Protein AF-A0A533X0U4-F1 (afdb_monomer)

Sequence (112 aa):
MDIEGFELEVIKNSFRTIGQADVISIELHGTKDKVDRMLRPRFVFRHTASRRAWEKCISSLLAHPRAVLEVLLFTDSLYPKILHMRINQTREKNCLITGICVKPEGRTVTIQ

pLDDT: mean 75.62, std 13.56, range [36.78, 92.0]

Solvent-accessible surface area (backbone atoms only — not comparable to full-atom values): 6747 Å² total; per-residue (Å²): 86,81,49,84,96,46,56,68,59,54,52,64,76,37,42,70,66,56,65,72,48,61,65,44,56,39,42,31,74,72,44,54,76,60,51,51,59,68,41,44,90,60,34,47,80,39,66,62,53,61,64,60,56,48,51,50,49,52,51,52,49,69,73,37,55,65,62,52,50,51,52,49,54,52,41,47,75,77,42,51,67,62,82,69,50,73,84,75,73,81,70,66,86,70,55,67,43,61,27,34,33,36,44,62,87,92,65,85,75,79,83,126

Structure (mmCIF, N/CA/C/O backbone):
data_AF-A0A533X0U4-F1
#
_entry.id   AF-A0A533X0U4-F1
#
loop_
_atom_site.group_PDB
_atom_site.id
_atom_site.type_symbol
_atom_site.label_atom_id
_atom_site.label_alt_id
_atom_site.label_comp_id
_atom_site.label_asym_id
_atom_site.label_entity_id
_atom_site.label_seq_id
_atom_site.pdbx_PDB_ins_code
_atom_site.Cartn_x
_atom_site.Cartn_y
_atom_site.Cartn_z
_atom_site.occupancy
_atom_site.B_iso_or_equiv
_atom_site.auth_seq_id
_atom_site.auth_comp_id
_atom_site.auth_asym_id
_atom_site.auth_atom_id
_atom_site.pdbx_PDB_model_num
ATOM 1 N N . MET A 1 1 ? -6.158 5.981 1.290 1.00 76.38 1 MET A N 1
ATOM 2 C CA . MET A 1 1 ? -6.137 7.315 1.904 1.00 76.38 1 MET A CA 1
ATOM 3 C C . MET A 1 1 ? -4.689 7.703 1.996 1.00 76.38 1 MET A C 1
ATOM 5 O O . MET A 1 1 ? -3.953 7.061 2.732 1.00 76.38 1 MET A O 1
ATOM 9 N N . ASP A 1 2 ? -4.304 8.660 1.174 1.00 77.50 2 ASP A N 1
ATOM 10 C CA . ASP A 1 2 ? -2.992 9.281 1.211 1.00 77.50 2 ASP A CA 1
ATOM 11 C C . ASP A 1 2 ? -3.224 10.729 1.635 1.00 77.50 2 ASP A C 1
ATOM 13 O O . ASP A 1 2 ? -4.002 11.443 0.999 1.00 77.50 2 ASP A O 1
ATOM 17 N N . ILE A 1 3 ? -2.740 11.070 2.824 1.00 71.25 3 ILE A N 1
ATOM 18 C CA . ILE A 1 3 ? -3.014 12.342 3.487 1.00 71.25 3 ILE A CA 1
ATOM 19 C C . ILE A 1 3 ? -1.695 12.796 4.083 1.00 71.25 3 ILE A C 1
ATOM 21 O O . ILE A 1 3 ? -1.177 12.188 5.017 1.00 71.25 3 ILE A O 1
ATOM 25 N N . GLU A 1 4 ? -1.156 13.876 3.547 1.00 73.56 4 GLU A N 1
ATOM 26 C CA . GLU A 1 4 ? 0.084 14.456 4.038 1.00 73.56 4 GLU A CA 1
ATOM 27 C C . GLU A 1 4 ? -0.231 15.470 5.147 1.00 73.56 4 GLU A C 1
ATOM 29 O O . GLU A 1 4 ? -1.011 16.403 4.958 1.00 73.56 4 GLU A O 1
ATOM 34 N N . GLY A 1 5 ? 0.341 15.274 6.339 1.00 72.56 5 GLY A N 1
ATOM 35 C CA . GLY A 1 5 ? 0.350 16.263 7.426 1.00 72.56 5 GLY A CA 1
ATOM 36 C C . GLY A 1 5 ? -0.936 16.417 8.253 1.00 72.56 5 GLY A C 1
ATOM 37 O O . GLY A 1 5 ? -0.892 17.066 9.297 1.00 72.56 5 GLY A O 1
ATOM 38 N N . PHE A 1 6 ? -2.056 15.809 7.845 1.00 81.06 6 PHE A N 1
ATOM 39 C CA . PHE A 1 6 ? -3.366 15.940 8.513 1.00 81.06 6 PHE A CA 1
ATOM 40 C C . PHE A 1 6 ? -4.039 14.597 8.845 1.00 81.06 6 PHE A C 1
ATOM 42 O O . PHE A 1 6 ? -5.253 14.532 9.068 1.00 81.06 6 PHE A O 1
ATOM 49 N N . GLU A 1 7 ? -3.283 13.496 8.905 1.00 82.94 7 GLU A N 1
ATOM 50 C CA . GLU A 1 7 ? -3.846 12.140 9.014 1.00 82.94 7 GLU A CA 1
ATOM 51 C C . GLU A 1 7 ? -4.750 11.970 10.238 1.00 82.94 7 GLU A C 1
ATOM 53 O O . GLU A 1 7 ? -5.812 11.351 10.166 1.00 82.94 7 GLU A O 1
ATOM 58 N N . LEU A 1 8 ? -4.354 12.551 11.372 1.00 84.12 8 LEU A N 1
ATOM 59 C CA . LEU A 1 8 ? -5.092 12.423 12.628 1.00 84.12 8 LEU A CA 1
ATOM 60 C C . LEU A 1 8 ? -6.446 13.128 12.575 1.00 84.12 8 LEU A C 1
ATOM 62 O O . LEU A 1 8 ? -7.441 12.595 13.064 1.00 84.12 8 LEU A O 1
ATOM 66 N N . GLU A 1 9 ? -6.496 14.315 11.981 1.00 86.12 9 GLU A N 1
ATOM 67 C CA . GLU A 1 9 ? -7.710 15.127 11.913 1.00 86.12 9 GLU A CA 1
ATOM 68 C C . GLU A 1 9 ? -8.720 14.512 10.954 1.00 86.12 9 GLU A C 1
ATOM 70 O O . GLU A 1 9 ? -9.896 14.374 11.298 1.00 86.12 9 GLU A O 1
ATOM 75 N N . VAL A 1 10 ? -8.258 14.043 9.793 1.00 86.00 10 VAL A N 1
ATOM 76 C CA . VAL A 1 10 ? -9.133 13.392 8.816 1.00 86.00 10 VAL A CA 1
ATOM 77 C C . VAL A 1 10 ? -9.727 12.106 9.383 1.00 86.00 10 VAL A C 1
ATOM 79 O O . VAL A 1 10 ? -10.933 11.888 9.247 1.00 86.00 10 VAL A O 1
ATOM 82 N N . ILE A 1 11 ? -8.933 11.278 10.073 1.00 85.94 11 ILE A N 1
ATOM 83 C CA . ILE A 1 11 ? -9.443 10.048 10.698 1.00 85.94 11 ILE A CA 1
ATOM 84 C C . ILE A 1 11 ? -10.417 10.372 11.832 1.00 85.94 11 ILE A C 1
ATOM 86 O O . ILE A 1 11 ? -11.450 9.711 11.951 1.00 85.94 11 ILE A O 1
ATOM 90 N N . LYS A 1 12 ? -10.131 11.399 12.644 1.00 87.31 12 LYS A N 1
ATOM 91 C CA . LYS A 1 12 ? -11.018 11.832 13.733 1.00 87.31 12 LYS A CA 1
ATOM 92 C C . LYS A 1 12 ? -12.370 12.301 13.194 1.00 87.31 12 LYS A C 1
ATOM 94 O O . LYS A 1 12 ? -13.407 11.866 13.689 1.00 87.31 12 LYS A O 1
ATOM 99 N N . ASN A 1 13 ? -12.356 13.144 12.166 1.00 88.75 13 ASN A N 1
ATOM 100 C CA . ASN A 1 13 ? -13.5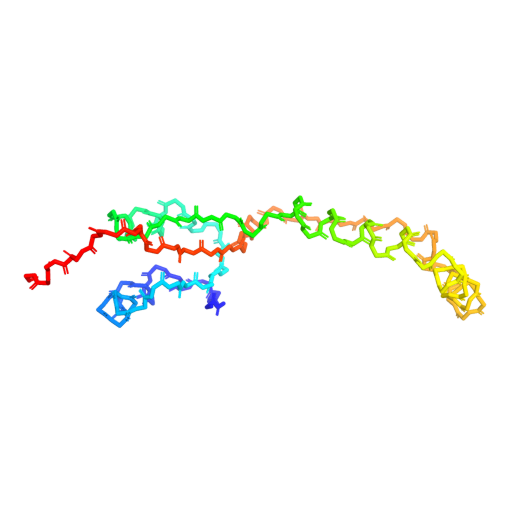63 13.744 11.597 1.00 88.75 13 ASN A CA 1
ATOM 101 C C . ASN A 1 13 ? -14.367 12.745 10.755 1.00 88.75 13 ASN A C 1
ATOM 103 O O . ASN A 1 13 ? -15.592 12.819 10.703 1.00 88.75 13 ASN A O 1
ATOM 107 N N . SER A 1 14 ? -13.694 11.763 10.152 1.00 84.69 14 SER A N 1
ATOM 108 C CA . SER A 1 14 ? -14.320 10.758 9.285 1.00 84.69 14 SER A CA 1
ATOM 109 C C . SER A 1 14 ? -14.614 9.440 10.003 1.00 84.69 14 SER A C 1
ATOM 111 O O . SER A 1 14 ? -14.954 8.457 9.349 1.00 84.69 14 SER A O 1
ATOM 113 N N . PHE A 1 15 ? -14.495 9.381 11.335 1.00 83.62 15 PHE A N 1
ATOM 114 C CA . PHE A 1 15 ? -14.512 8.120 12.086 1.00 83.62 15 PHE A CA 1
ATOM 115 C C . PHE A 1 15 ? -15.787 7.287 11.878 1.00 83.62 15 PHE A C 1
ATOM 117 O O . PHE A 1 15 ? -15.728 6.058 11.817 1.00 83.62 15 PHE A O 1
ATOM 124 N N . ARG A 1 16 ? -16.948 7.944 11.736 1.00 82.81 16 ARG A N 1
ATOM 125 C CA . ARG A 1 16 ? -18.226 7.268 11.443 1.00 82.81 16 ARG A CA 1
ATOM 126 C C . ARG A 1 16 ? -18.227 6.633 10.053 1.00 82.81 16 ARG A C 1
ATOM 128 O O . ARG A 1 16 ? -18.543 5.454 9.944 1.00 82.81 16 ARG A O 1
ATOM 135 N N . THR A 1 17 ? -17.821 7.383 9.032 1.00 84.00 17 THR A N 1
ATOM 136 C CA . THR A 1 17 ? -17.721 6.915 7.640 1.00 84.00 17 THR A CA 1
ATOM 137 C C . THR A 1 17 ? -16.695 5.791 7.506 1.00 84.00 17 THR A C 1
ATOM 139 O O . THR A 1 17 ? -16.983 4.742 6.943 1.00 84.00 17 THR A O 1
ATOM 142 N N . ILE A 1 18 ? -15.522 5.961 8.120 1.00 83.94 18 ILE A N 1
ATOM 143 C CA . ILE A 1 18 ? -14.473 4.938 8.231 1.00 83.94 18 ILE A CA 1
ATOM 144 C C . ILE A 1 18 ? -15.024 3.667 8.890 1.00 83.94 18 ILE A C 1
ATOM 146 O O . ILE A 1 18 ? -14.754 2.568 8.420 1.00 83.94 18 ILE A O 1
ATOM 150 N N . GLY A 1 19 ? -15.836 3.796 9.942 1.00 80.56 19 GLY A N 1
ATOM 151 C CA . GLY A 1 19 ? -16.432 2.658 10.645 1.00 80.56 19 GLY A CA 1
ATOM 152 C C . GLY A 1 19 ? -17.376 1.792 9.799 1.00 80.56 19 GLY A C 1
ATOM 153 O O . GLY A 1 19 ? -17.593 0.629 10.156 1.00 80.56 19 GLY A O 1
ATOM 154 N N . GLN A 1 20 ? -17.921 2.332 8.703 1.00 83.81 20 GLN A N 1
ATOM 155 C CA . GLN A 1 20 ? -18.767 1.598 7.755 1.00 83.81 20 GLN A CA 1
ATOM 156 C C . GLN A 1 20 ? -17.953 0.751 6.772 1.00 83.81 20 GLN A C 1
ATOM 158 O O . GLN A 1 20 ? -18.490 -0.204 6.223 1.00 83.81 20 GLN A O 1
ATOM 163 N N . ALA A 1 21 ? -16.673 1.067 6.569 1.00 82.94 21 ALA A N 1
ATOM 164 C CA . ALA A 1 21 ? -15.792 0.267 5.732 1.00 82.94 21 ALA A CA 1
ATOM 165 C C . ALA A 1 21 ? -15.344 -1.013 6.456 1.00 82.94 21 ALA A C 1
ATOM 167 O O . ALA A 1 21 ? -15.164 -1.035 7.677 1.00 82.94 21 ALA A O 1
ATOM 168 N N . ASP A 1 22 ? -15.097 -2.069 5.685 1.00 81.00 22 ASP A N 1
ATOM 169 C CA . ASP A 1 22 ? -14.461 -3.295 6.185 1.00 81.00 22 ASP A CA 1
ATOM 170 C C . ASP A 1 22 ? -12.933 -3.228 6.082 1.00 81.00 22 ASP A C 1
ATOM 172 O O . ASP A 1 22 ? -12.204 -3.834 6.874 1.00 81.00 22 ASP A O 1
ATOM 176 N N . VAL A 1 23 ? -12.437 -2.456 5.113 1.00 81.38 23 VAL A N 1
ATOM 177 C CA . VAL A 1 23 ? -11.019 -2.346 4.776 1.00 81.38 23 VAL A CA 1
ATOM 178 C C . VAL A 1 23 ? -10.679 -0.905 4.411 1.00 81.38 23 VAL A C 1
ATOM 180 O O . VAL A 1 23 ? -11.402 -0.261 3.654 1.00 81.38 23 VAL A O 1
ATOM 183 N N . ILE A 1 24 ? -9.552 -0.407 4.917 1.00 85.12 24 ILE A N 1
ATOM 184 C CA . ILE A 1 24 ? -9.046 0.937 4.622 1.00 85.12 24 ILE A CA 1
ATOM 185 C C . ILE A 1 24 ? -7.583 0.815 4.223 1.00 85.12 24 ILE A C 1
ATOM 187 O O . ILE A 1 24 ? -6.747 0.433 5.037 1.00 85.12 24 ILE A O 1
ATOM 191 N N . SER A 1 25 ? -7.259 1.160 2.979 1.00 85.19 25 SER A N 1
ATOM 192 C CA . SER A 1 25 ? -5.868 1.368 2.570 1.00 85.19 25 SER A CA 1
ATOM 193 C C . SER A 1 25 ? -5.426 2.748 3.040 1.00 85.19 25 SER A C 1
ATOM 195 O O . SER A 1 25 ? -6.105 3.731 2.729 1.00 85.19 25 SER A O 1
ATOM 197 N N . ILE A 1 26 ? -4.315 2.847 3.764 1.00 83.56 26 ILE A N 1
ATOM 198 C CA . ILE A 1 26 ? -3.819 4.108 4.316 1.00 83.56 26 ILE A CA 1
ATOM 199 C C . ILE A 1 26 ? -2.300 4.230 4.193 1.00 83.56 26 ILE A C 1
ATOM 201 O O . ILE A 1 26 ? -1.567 3.254 4.364 1.00 83.56 26 ILE A O 1
ATOM 205 N N . GLU A 1 27 ? -1.856 5.444 3.905 1.00 84.38 27 GLU A N 1
ATOM 206 C CA . GLU A 1 27 ? -0.468 5.880 3.933 1.00 84.38 27 GLU A CA 1
ATOM 207 C C . GLU A 1 27 ? -0.275 6.862 5.093 1.00 84.38 27 GLU A C 1
ATOM 209 O O . GLU A 1 27 ? -1.115 7.732 5.320 1.00 84.38 27 GLU A O 1
ATOM 214 N N . LEU A 1 28 ? 0.767 6.648 5.897 1.00 82.56 28 LEU A N 1
ATOM 215 C CA . LE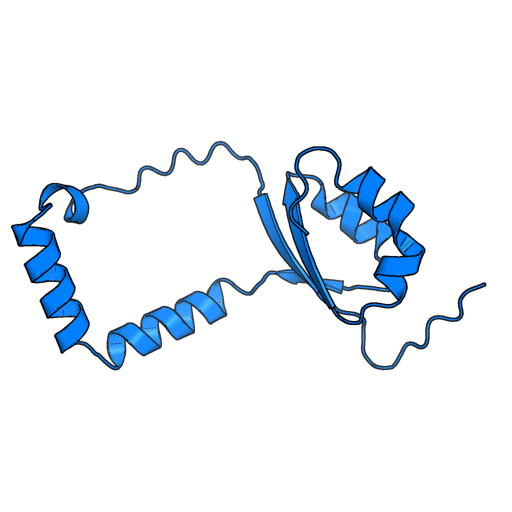U A 1 28 ? 0.976 7.328 7.175 1.00 82.56 28 LEU A CA 1
ATOM 216 C C . LEU A 1 28 ? 2.387 7.904 7.249 1.00 82.56 28 LEU A C 1
ATOM 218 O O . LEU A 1 28 ? 3.364 7.160 7.137 1.00 82.56 28 LEU A O 1
ATOM 222 N N . HIS A 1 29 ? 2.492 9.199 7.538 1.00 83.81 29 HIS A N 1
ATOM 223 C CA . HIS A 1 29 ? 3.748 9.936 7.640 1.00 83.81 29 HIS A CA 1
ATOM 224 C C . HIS A 1 29 ? 4.126 10.134 9.112 1.00 83.81 29 HIS A C 1
ATOM 226 O O . HIS A 1 29 ? 3.829 11.149 9.736 1.00 83.81 29 HIS A O 1
ATOM 232 N N . GLY A 1 30 ? 4.751 9.127 9.734 1.00 77.31 30 GLY A N 1
ATOM 233 C CA . GLY A 1 30 ? 5.170 9.218 11.145 1.00 77.31 30 GLY A CA 1
ATOM 234 C C . GLY A 1 30 ? 4.022 9.272 12.172 1.00 77.31 30 GLY A C 1
ATOM 235 O O . GLY A 1 30 ? 4.264 9.415 13.370 1.00 77.31 30 GLY A O 1
ATOM 236 N N . THR A 1 31 ? 2.769 9.109 11.739 1.00 84.38 31 THR A N 1
ATOM 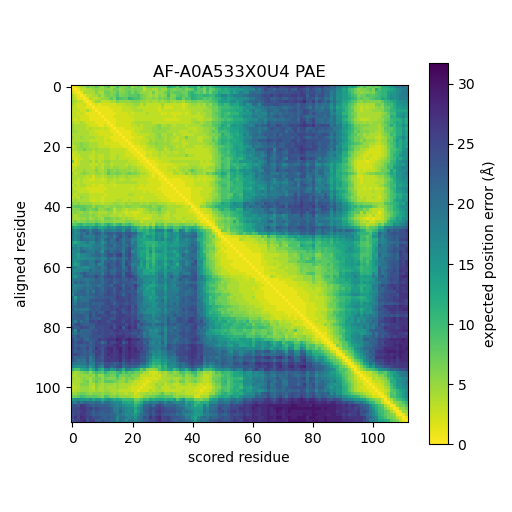237 C CA . THR A 1 31 ? 1.559 9.187 12.580 1.00 84.38 31 THR A CA 1
ATOM 238 C C . THR A 1 31 ? 0.979 7.821 12.970 1.00 84.38 31 THR A C 1
ATOM 240 O O . THR A 1 31 ? -0.013 7.762 13.704 1.00 84.38 31 THR A O 1
ATOM 243 N N . LYS A 1 32 ? 1.620 6.712 12.562 1.00 83.12 32 LYS A N 1
ATOM 244 C CA . LYS A 1 32 ? 1.116 5.336 12.729 1.00 83.12 32 LYS A CA 1
ATOM 245 C C . LYS A 1 32 ? 0.600 5.021 14.129 1.00 83.12 32 LYS A C 1
ATOM 247 O O . LYS A 1 32 ? -0.540 4.597 14.270 1.00 83.12 32 LYS A O 1
ATOM 252 N N . ASP A 1 33 ? 1.391 5.246 15.173 1.00 83.25 33 ASP A N 1
ATOM 253 C CA . ASP A 1 33 ? 1.007 4.821 16.528 1.00 83.25 33 ASP A CA 1
ATOM 254 C C . ASP A 1 33 ? -0.181 5.605 17.101 1.00 83.25 33 ASP A C 1
ATOM 256 O O . ASP A 1 33 ? -0.869 5.140 18.014 1.00 83.25 33 ASP A O 1
ATOM 260 N N . LYS A 1 34 ? -0.420 6.823 16.604 1.00 85.50 34 LYS A N 1
ATOM 261 C CA . LYS A 1 34 ? -1.588 7.628 16.978 1.00 85.50 34 LYS A CA 1
ATOM 262 C C . LYS A 1 34 ? -2.820 7.155 16.204 1.00 85.50 34 LYS A C 1
ATOM 264 O O . LYS A 1 34 ? -3.866 6.952 16.814 1.00 85.50 34 LYS A O 1
ATOM 269 N N . VAL A 1 35 ? -2.669 6.886 14.906 1.00 84.94 35 VAL A N 1
ATOM 270 C CA . VAL A 1 35 ? -3.731 6.317 14.063 1.00 84.94 35 VAL A CA 1
ATOM 271 C C . VAL A 1 35 ? -4.160 4.929 14.547 1.00 84.94 35 VAL A C 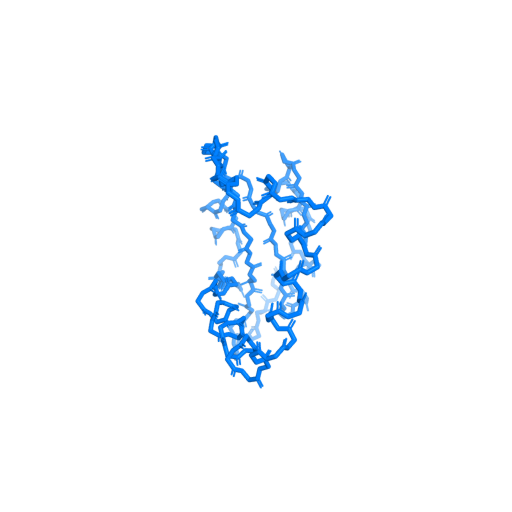1
ATOM 273 O O . VAL A 1 35 ? -5.354 4.687 14.712 1.00 84.94 35 VAL A O 1
ATOM 276 N N . ASP A 1 36 ? -3.214 4.048 14.880 1.00 84.00 36 ASP A N 1
ATOM 277 C CA . ASP A 1 36 ? -3.493 2.718 15.438 1.00 84.00 36 ASP A CA 1
ATOM 278 C C . ASP A 1 36 ? -4.304 2.814 16.737 1.00 84.00 36 ASP A C 1
ATOM 280 O O . ASP A 1 36 ? -5.233 2.035 16.951 1.00 84.00 36 ASP A O 1
ATOM 284 N N . ARG A 1 37 ? -3.987 3.782 17.607 1.00 86.06 37 ARG A N 1
ATOM 285 C CA . ARG A 1 37 ? -4.744 4.022 18.845 1.00 86.06 37 ARG A CA 1
ATOM 286 C C . ARG A 1 37 ? -6.170 4.490 18.577 1.00 86.06 37 ARG A C 1
ATOM 288 O O . ARG A 1 37 ? -7.069 4.064 19.291 1.00 86.06 37 ARG A O 1
ATOM 295 N N . MET A 1 38 ? -6.378 5.327 17.563 1.00 86.94 38 MET A N 1
ATOM 296 C CA . MET A 1 38 ? -7.708 5.820 17.196 1.00 86.94 38 MET A CA 1
ATOM 297 C C . MET A 1 38 ? -8.570 4.736 16.552 1.00 86.94 38 MET A C 1
ATOM 299 O O . MET A 1 38 ? -9.764 4.655 16.820 1.00 86.94 38 MET A O 1
ATOM 303 N N . LEU A 1 39 ? -7.975 3.905 15.696 1.00 83.75 39 LEU A N 1
ATOM 304 C CA . LEU A 1 39 ? -8.700 2.879 14.954 1.00 83.75 39 LEU A CA 1
ATOM 305 C C . LEU A 1 39 ? -8.943 1.600 15.770 1.00 83.75 39 LEU A C 1
ATOM 307 O O . LEU A 1 39 ? -9.868 0.846 15.458 1.00 83.75 39 LEU A O 1
ATOM 311 N N . ARG A 1 40 ? -8.165 1.341 16.829 1.00 80.81 40 ARG A N 1
ATOM 312 C CA . ARG A 1 40 ? -8.419 0.223 17.750 1.00 80.81 40 ARG A CA 1
ATOM 313 C C . ARG A 1 40 ? -9.684 0.456 18.593 1.00 80.81 40 ARG A C 1
ATOM 315 O O . ARG A 1 40 ? -9.961 1.578 18.995 1.00 80.81 40 ARG A O 1
ATOM 322 N N . PRO A 1 41 ? -10.447 -0.606 18.914 1.00 75.31 41 PRO A N 1
ATOM 323 C CA . PRO A 1 41 ? -10.259 -2.001 18.504 1.00 75.31 41 PRO A CA 1
ATOM 324 C C . PRO A 1 41 ? -10.926 -2.339 17.155 1.00 75.31 41 PRO A C 1
ATOM 326 O O . PRO A 1 41 ? -10.995 -3.514 16.800 1.00 75.31 41 PRO A O 1
ATOM 329 N N . ARG A 1 42 ? -11.476 -1.344 16.440 1.00 79.19 42 ARG A N 1
ATOM 330 C CA . ARG A 1 42 ? -12.312 -1.543 15.245 1.00 79.19 42 ARG A CA 1
ATOM 331 C C . ARG A 1 42 ? -11.518 -1.992 14.029 1.00 79.19 42 ARG A C 1
ATOM 333 O O . ARG A 1 42 ? -12.045 -2.766 13.248 1.00 79.19 42 ARG A O 1
ATOM 340 N N . PHE A 1 43 ? -10.277 -1.547 13.881 1.00 82.50 43 PHE A N 1
ATOM 341 C CA . PHE A 1 43 ? -9.399 -1.986 12.803 1.00 82.50 43 PHE A CA 1
ATOM 342 C C . PHE A 1 43 ? -8.035 -2.407 13.335 1.00 82.50 43 PHE A C 1
ATOM 344 O O . PHE A 1 43 ? -7.536 -1.881 14.332 1.00 82.50 43 PHE A O 1
ATOM 351 N N . VAL A 1 44 ? -7.425 -3.358 12.630 1.00 81.50 44 VAL A N 1
ATOM 352 C CA . VAL A 1 44 ? -6.051 -3.803 12.853 1.00 81.50 44 VAL A CA 1
ATOM 353 C C . VAL A 1 44 ? -5.227 -3.431 11.632 1.00 81.50 44 VAL A C 1
ATOM 355 O O . VAL A 1 44 ? -5.520 -3.879 10.522 1.00 81.50 44 VAL A O 1
ATOM 358 N N . PHE A 1 45 ? -4.188 -2.627 11.844 1.00 77.56 45 PHE A N 1
ATOM 359 C CA . PHE A 1 45 ? -3.237 -2.292 10.797 1.00 77.56 45 PHE A CA 1
ATOM 360 C C . PHE A 1 45 ? -2.431 -3.530 10.403 1.00 77.56 45 PHE A C 1
ATOM 362 O O . PHE A 1 45 ? -1.780 -4.177 11.228 1.00 77.56 45 PHE A O 1
ATOM 369 N N . ARG A 1 46 ? -2.471 -3.855 9.118 1.00 73.06 46 ARG A N 1
ATOM 370 C CA . ARG A 1 46 ? -1.633 -4.854 8.475 1.00 73.06 46 ARG A CA 1
ATOM 371 C C . ARG A 1 46 ? -0.760 -4.116 7.479 1.00 73.06 46 ARG A C 1
ATOM 373 O O . ARG A 1 46 ? -1.268 -3.512 6.538 1.00 73.06 46 ARG A O 1
ATOM 380 N N . HIS A 1 47 ? 0.554 -4.190 7.660 1.00 68.38 47 HIS A N 1
ATOM 381 C CA . HIS A 1 47 ? 1.462 -3.778 6.598 1.00 68.38 47 HIS A CA 1
ATOM 382 C C . HIS A 1 47 ? 1.077 -4.533 5.325 1.00 68.38 47 HIS A C 1
ATOM 384 O O . HIS A 1 47 ? 0.876 -5.754 5.369 1.00 68.38 47 HIS A O 1
ATOM 390 N N . THR A 1 48 ? 0.972 -3.827 4.199 1.00 63.81 48 THR A N 1
ATOM 391 C CA . THR A 1 48 ? 0.982 -4.469 2.885 1.00 63.81 48 THR A CA 1
ATOM 392 C C . THR A 1 48 ? 2.294 -5.225 2.841 1.00 63.81 48 THR A C 1
ATOM 394 O O . THR A 1 48 ? 3.358 -4.616 2.786 1.00 63.81 48 THR A O 1
ATOM 397 N N . ALA A 1 49 ? 2.228 -6.542 3.044 1.00 60.84 49 ALA A N 1
ATOM 398 C CA . ALA A 1 49 ? 3.403 -7.354 3.293 1.00 60.84 49 ALA A CA 1
ATOM 399 C C . ALA A 1 49 ? 4.340 -7.217 2.093 1.00 60.84 49 ALA A C 1
ATOM 401 O O . ALA A 1 49 ? 4.139 -7.868 1.067 1.00 60.84 49 ALA A O 1
ATOM 402 N N . SER A 1 50 ? 5.363 -6.374 2.239 1.00 62.28 50 SER A N 1
ATOM 403 C CA . SER A 1 50 ? 6.428 -6.180 1.260 1.00 62.28 50 SER A CA 1
ATOM 404 C C . SER A 1 50 ? 6.984 -7.533 0.840 1.00 62.28 50 SER A C 1
ATOM 406 O O . SER A 1 50 ? 7.217 -7.758 -0.337 1.00 62.28 50 SER A O 1
ATOM 408 N N . ARG A 1 51 ? 7.054 -8.482 1.780 1.00 61.84 51 ARG A N 1
ATOM 409 C CA . ARG A 1 51 ? 7.402 -9.879 1.537 1.00 61.84 51 ARG A CA 1
ATOM 410 C C . ARG A 1 51 ? 6.530 -10.569 0.481 1.00 61.84 51 ARG A C 1
ATOM 412 O O . ARG A 1 51 ? 7.094 -11.158 -0.424 1.00 61.84 51 ARG A O 1
ATOM 419 N N . ARG A 1 52 ? 5.194 -10.469 0.527 1.00 64.44 52 ARG A N 1
ATOM 420 C CA . ARG A 1 52 ? 4.319 -11.089 -0.495 1.00 64.44 52 ARG A CA 1
ATOM 421 C C . ARG A 1 52 ? 4.452 -10.408 -1.855 1.00 64.44 52 ARG A C 1
ATOM 423 O O . ARG A 1 52 ? 4.362 -11.072 -2.883 1.00 64.44 52 ARG A O 1
ATOM 430 N N . ALA A 1 53 ? 4.645 -9.089 -1.866 1.00 68.44 53 ALA A N 1
ATOM 431 C CA . ALA A 1 53 ? 4.908 -8.349 -3.098 1.00 68.44 53 ALA A CA 1
ATOM 432 C C . ALA A 1 53 ? 6.257 -8.764 -3.711 1.00 68.44 53 ALA A C 1
ATOM 434 O O . ALA A 1 53 ? 6.327 -9.029 -4.907 1.00 68.44 53 ALA A O 1
ATOM 435 N N . TRP A 1 54 ? 7.292 -8.916 -2.880 1.00 75.25 54 TRP A N 1
ATOM 436 C CA . TRP A 1 54 ? 8.597 -9.445 -3.269 1.00 75.25 54 TRP A CA 1
ATOM 437 C C . TRP A 1 54 ? 8.511 -10.890 -3.755 1.00 75.25 54 TRP A C 1
ATOM 439 O O . TRP A 1 54 ? 9.041 -11.190 -4.814 1.00 75.25 54 TRP A O 1
ATOM 449 N N . GLU A 1 55 ? 7.799 -11.768 -3.049 1.00 77.00 55 GLU A N 1
ATOM 450 C CA . GLU A 1 55 ? 7.585 -13.164 -3.451 1.00 77.00 55 GLU A CA 1
ATOM 451 C C . GLU A 1 55 ? 6.881 -13.249 -4.814 1.00 77.00 55 GLU A C 1
ATOM 453 O O . GLU A 1 55 ? 7.321 -14.003 -5.678 1.00 77.00 55 GLU A O 1
ATOM 458 N N . LYS A 1 56 ? 5.849 -12.429 -5.063 1.00 77.06 56 LYS A N 1
ATOM 459 C CA . LYS A 1 56 ? 5.188 -12.349 -6.379 1.00 77.06 56 LYS A CA 1
ATOM 460 C C . LYS A 1 56 ? 6.094 -11.782 -7.467 1.00 77.06 56 LYS A C 1
ATOM 462 O O . LYS A 1 56 ? 6.083 -12.299 -8.582 1.00 77.06 56 LYS A O 1
ATOM 467 N N . CYS A 1 57 ? 6.859 -10.737 -7.156 1.00 77.12 57 CYS A N 1
ATOM 468 C CA . CYS A 1 57 ? 7.814 -10.137 -8.084 1.00 77.12 57 CYS A CA 1
ATOM 469 C C . CYS A 1 57 ? 8.874 -11.168 -8.492 1.00 77.12 57 CYS A C 1
ATOM 471 O O . CYS A 1 57 ? 9.010 -11.470 -9.673 1.00 77.12 57 CYS A O 1
ATOM 473 N N . ILE A 1 58 ? 9.525 -11.806 -7.515 1.00 83.50 58 ILE A N 1
ATOM 474 C CA . ILE A 1 58 ? 10.516 -12.867 -7.733 1.00 83.50 58 ILE A CA 1
ATOM 475 C C . ILE A 1 58 ? 9.895 -14.028 -8.511 1.00 83.50 58 ILE A C 1
ATOM 477 O O . ILE A 1 58 ? 10.462 -14.461 -9.508 1.00 83.50 58 ILE A O 1
ATOM 481 N N . SER A 1 59 ? 8.713 -14.503 -8.114 1.00 83.62 59 SER A N 1
ATOM 482 C CA . SER A 1 59 ? 8.031 -15.592 -8.818 1.00 83.62 59 SER A CA 1
ATOM 483 C C . SER A 1 59 ? 7.722 -15.242 -10.275 1.00 83.62 59 SER A C 1
ATOM 485 O O . SER A 1 59 ? 7.846 -16.109 -11.134 1.00 83.62 59 SER A O 1
ATOM 487 N N . SER A 1 60 ? 7.341 -13.997 -10.568 1.00 77.56 60 SER A N 1
ATOM 488 C CA . SER A 1 60 ? 7.052 -13.548 -11.938 1.00 77.56 60 SER A CA 1
ATOM 489 C C . SER A 1 60 ? 8.329 -13.415 -12.769 1.00 77.56 60 SER A C 1
ATOM 491 O O . SER A 1 60 ? 8.350 -13.817 -13.929 1.00 77.56 60 SER A O 1
ATOM 493 N N . LEU A 1 61 ? 9.416 -12.919 -12.168 1.00 85.81 61 LEU A N 1
ATOM 494 C CA . LEU A 1 61 ? 10.734 -12.854 -12.807 1.00 85.81 61 LEU A CA 1
ATOM 495 C C . LEU A 1 61 ? 11.253 -14.257 -13.155 1.00 85.81 61 LEU A C 1
ATOM 497 O O . LEU A 1 61 ? 11.731 -14.482 -14.264 1.00 85.81 61 LEU A O 1
ATOM 501 N N . LEU A 1 62 ? 11.110 -15.211 -12.229 1.00 89.38 62 LEU A N 1
ATOM 502 C CA . LEU A 1 62 ? 11.513 -16.605 -12.431 1.00 89.38 62 LEU A CA 1
ATOM 503 C C . LEU A 1 62 ? 10.642 -17.333 -13.463 1.00 89.38 62 LEU A C 1
ATOM 505 O O . LEU A 1 62 ? 11.144 -18.203 -14.168 1.00 89.38 62 LEU A O 1
ATOM 509 N N . ALA A 1 63 ? 9.358 -16.982 -13.573 1.00 92.00 63 ALA A N 1
ATOM 510 C CA . ALA A 1 63 ? 8.453 -17.568 -14.561 1.00 92.00 63 ALA A CA 1
ATOM 511 C C . ALA A 1 63 ? 8.748 -17.105 -16.000 1.00 92.00 63 ALA A C 1
ATOM 513 O O . ALA A 1 63 ? 8.427 -17.816 -16.953 1.00 92.00 63 ALA A O 1
ATOM 514 N N . HIS A 1 64 ? 9.376 -15.936 -16.174 1.00 90.38 64 HIS A N 1
ATOM 515 C CA . HIS A 1 64 ? 9.596 -15.321 -17.486 1.00 90.38 64 HIS A CA 1
ATOM 516 C C . HIS A 1 64 ? 11.054 -14.875 -17.712 1.00 90.38 64 HIS A C 1
ATOM 518 O O . HIS A 1 64 ? 11.302 -13.713 -18.043 1.00 90.38 64 HIS A O 1
ATOM 524 N N . PRO A 1 65 ? 12.045 -15.782 -17.616 1.00 89.06 65 PRO A N 1
ATOM 525 C CA . PRO A 1 65 ? 13.462 -15.412 -17.648 1.00 89.06 65 PRO A CA 1
ATOM 526 C C . PRO A 1 65 ? 13.896 -14.766 -18.974 1.00 89.06 65 PRO A C 1
ATOM 528 O O . PRO A 1 65 ? 14.759 -13.892 -18.977 1.00 89.06 65 PRO A O 1
ATOM 531 N N . ARG A 1 66 ? 13.278 -15.147 -20.104 1.00 90.94 66 ARG A N 1
ATOM 532 C CA . ARG A 1 66 ? 13.565 -14.547 -21.421 1.00 90.94 66 ARG A CA 1
ATOM 533 C C . ARG A 1 66 ? 13.122 -13.089 -21.502 1.00 90.94 66 ARG A C 1
ATOM 535 O O . ARG A 1 66 ? 13.910 -12.253 -21.919 1.00 90.94 66 ARG A O 1
ATOM 542 N N . ALA A 1 67 ? 11.911 -12.784 -21.035 1.00 86.56 67 ALA A N 1
ATOM 543 C CA . ALA A 1 67 ? 11.396 -11.417 -21.019 1.00 86.56 67 ALA A CA 1
ATOM 544 C C . ALA A 1 67 ? 12.252 -10.512 -20.120 1.00 86.56 67 ALA A C 1
ATOM 546 O O . ALA A 1 67 ? 12.532 -9.370 -20.467 1.00 86.56 67 ALA A O 1
ATOM 547 N N . VAL A 1 68 ? 12.727 -11.039 -18.986 1.00 86.25 68 VAL A N 1
ATOM 548 C CA . VAL A 1 68 ? 13.653 -10.315 -18.103 1.00 86.25 68 VAL A CA 1
ATOM 549 C C . VAL A 1 68 ? 14.974 -10.017 -18.812 1.00 86.25 68 VAL A C 1
ATOM 551 O O . VAL A 1 68 ? 15.454 -8.887 -18.750 1.00 86.25 68 VAL A O 1
ATOM 554 N N . LEU A 1 69 ? 15.550 -11.000 -19.509 1.00 88.25 69 LEU A N 1
ATOM 555 C CA . LEU A 1 69 ? 16.789 -10.810 -20.264 1.00 88.25 69 LEU A CA 1
ATOM 556 C C . LEU A 1 69 ? 16.621 -9.789 -21.398 1.00 88.25 69 LEU A C 1
ATOM 558 O O . LEU A 1 69 ? 17.480 -8.932 -21.570 1.00 88.25 69 LEU A O 1
ATOM 562 N N . GLU A 1 70 ? 15.516 -9.846 -22.139 1.00 90.25 70 GLU A N 1
ATOM 563 C CA . GLU A 1 70 ? 15.210 -8.887 -23.206 1.00 90.25 70 GLU A CA 1
ATOM 564 C C . GLU A 1 70 ? 15.091 -7.460 -22.669 1.00 90.25 70 GLU A C 1
ATOM 566 O O . GLU A 1 70 ? 15.699 -6.545 -23.221 1.00 90.25 70 GLU A O 1
ATOM 571 N N . VAL A 1 71 ? 14.382 -7.269 -21.552 1.00 85.69 71 VAL A N 1
ATOM 572 C CA . VAL A 1 71 ? 14.284 -5.960 -20.892 1.00 85.69 71 VAL A CA 1
ATOM 573 C C . VAL A 1 71 ? 15.656 -5.477 -20.427 1.00 85.69 71 VAL A C 1
ATOM 575 O O . VAL A 1 71 ? 15.962 -4.298 -20.596 1.00 85.69 71 VAL A O 1
ATOM 578 N N . LEU A 1 72 ? 16.501 -6.357 -19.880 1.00 84.38 72 LEU A N 1
ATOM 579 C CA . LEU A 1 72 ? 17.860 -5.999 -19.466 1.00 84.38 72 LEU A CA 1
ATOM 580 C C . LEU A 1 72 ? 18.725 -5.565 -20.652 1.00 84.38 72 LEU A C 1
ATOM 582 O O . LEU A 1 72 ? 19.334 -4.503 -20.581 1.00 84.38 72 LEU A O 1
ATOM 586 N N . LEU A 1 73 ? 18.740 -6.333 -21.745 1.00 88.25 73 LEU A N 1
ATOM 587 C CA . LEU A 1 73 ? 19.506 -6.006 -22.954 1.00 88.25 73 LEU A CA 1
ATOM 588 C C . LEU A 1 73 ? 19.009 -4.712 -23.607 1.00 88.25 73 LEU A C 1
ATOM 590 O O . LEU A 1 73 ? 19.804 -3.868 -24.017 1.00 88.25 73 LEU A O 1
ATOM 594 N N . PHE A 1 74 ? 17.691 -4.518 -23.659 1.00 89.06 74 PHE A N 1
ATOM 595 C CA . PHE A 1 74 ? 17.097 -3.290 -24.176 1.00 89.06 74 PHE A CA 1
ATOM 596 C C . PHE A 1 74 ? 17.448 -2.082 -23.297 1.00 89.06 74 PHE A C 1
ATOM 598 O O . PHE A 1 74 ? 17.842 -1.033 -23.807 1.00 89.06 74 PHE A O 1
ATOM 605 N N . THR A 1 75 ? 17.384 -2.241 -21.974 1.00 85.62 75 THR A N 1
ATOM 606 C CA . THR A 1 75 ? 17.756 -1.188 -21.018 1.00 85.62 75 THR A CA 1
ATOM 607 C C . THR A 1 75 ? 19.244 -0.858 -21.095 1.00 85.62 75 THR A C 1
ATOM 609 O O . THR A 1 75 ? 19.588 0.319 -21.059 1.00 85.62 75 THR A O 1
ATOM 612 N N . ASP A 1 76 ? 20.118 -1.854 -21.255 1.00 84.12 76 ASP A N 1
ATOM 613 C CA . ASP A 1 76 ? 21.556 -1.644 -21.463 1.00 84.12 76 ASP A CA 1
ATOM 614 C C . ASP A 1 76 ? 21.826 -0.844 -22.744 1.00 84.12 76 ASP A C 1
ATOM 616 O O . ASP A 1 76 ? 22.608 0.103 -22.743 1.00 84.12 76 ASP A O 1
ATOM 620 N N . SER A 1 77 ? 21.098 -1.155 -23.822 1.00 87.00 77 SER A N 1
ATOM 621 C CA . SER A 1 77 ? 21.254 -0.462 -25.104 1.00 87.00 77 SER A CA 1
ATOM 622 C C . SER A 1 77 ? 20.807 1.005 -25.070 1.00 87.00 77 SER A C 1
ATOM 624 O O . SER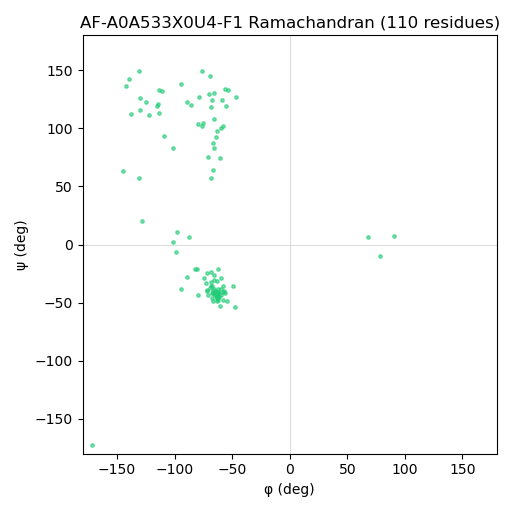 A 1 77 ? 21.426 1.852 -25.713 1.00 87.00 77 SER A O 1
ATOM 626 N N . LEU A 1 78 ? 19.747 1.325 -24.318 1.00 87.56 78 LEU A N 1
ATOM 627 C CA . LEU A 1 78 ? 19.167 2.671 -24.284 1.00 87.56 78 LEU A CA 1
ATOM 628 C C . LEU A 1 78 ? 19.709 3.532 -23.141 1.00 87.56 78 LEU A C 1
ATOM 630 O O . LEU A 1 78 ? 19.916 4.734 -23.305 1.00 87.56 78 LEU A O 1
ATOM 634 N N . TYR A 1 79 ? 19.921 2.930 -21.974 1.00 83.25 79 TYR A N 1
ATOM 635 C CA . TYR A 1 79 ? 20.256 3.623 -20.734 1.00 83.25 79 TYR A CA 1
ATOM 636 C C . TYR A 1 79 ? 21.235 2.792 -19.882 1.00 83.25 79 TYR A C 1
ATOM 638 O O . TYR A 1 79 ? 20.920 2.449 -18.737 1.00 83.25 79 TYR A O 1
ATOM 646 N N . PRO A 1 80 ? 22.466 2.530 -20.365 1.00 78.44 80 PRO A N 1
ATOM 647 C CA . PRO A 1 80 ? 23.420 1.622 -19.708 1.00 78.44 80 PRO A CA 1
ATOM 648 C C . PRO A 1 80 ? 23.781 2.062 -18.282 1.00 78.44 80 PRO A C 1
ATOM 650 O O . PRO A 1 80 ? 24.037 1.258 -17.386 1.00 78.44 80 PRO A O 1
ATOM 653 N N . LYS A 1 81 ? 23.737 3.375 -18.022 1.00 78.31 81 LYS A N 1
ATOM 654 C CA . LYS A 1 81 ? 24.014 3.951 -16.699 1.00 78.31 81 LYS A CA 1
ATOM 655 C C . LYS A 1 81 ? 22.985 3.551 -15.636 1.00 78.31 81 LYS A C 1
ATOM 657 O O . LYS A 1 81 ? 23.341 3.537 -14.462 1.00 78.31 81 LYS A O 1
ATOM 662 N N . ILE A 1 82 ? 21.746 3.221 -16.018 1.00 78.06 82 ILE A N 1
ATOM 663 C CA . ILE A 1 82 ? 20.681 2.844 -15.073 1.00 78.06 82 ILE A CA 1
ATOM 664 C C . ILE A 1 82 ? 20.968 1.484 -14.431 1.00 78.06 82 ILE A C 1
ATOM 666 O O . ILE A 1 82 ? 20.740 1.326 -13.235 1.00 78.06 82 ILE A O 1
ATOM 670 N N . LEU A 1 83 ? 21.533 0.530 -15.179 1.00 68.00 83 LEU A N 1
ATOM 671 C CA . LEU A 1 83 ? 21.848 -0.809 -14.662 1.00 68.00 83 LEU A CA 1
ATOM 672 C C . LEU A 1 83 ? 22.933 -0.784 -13.576 1.00 68.00 83 LEU A C 1
ATOM 674 O O . LEU A 1 83 ? 22.924 -1.603 -12.658 1.00 68.00 83 LEU A O 1
ATOM 678 N N . HIS A 1 84 ? 23.849 0.181 -13.660 1.00 64.19 84 HIS A N 1
ATOM 679 C CA . HIS A 1 84 ? 24.935 0.370 -12.697 1.00 64.19 84 HIS A CA 1
ATOM 680 C C . HIS A 1 84 ? 24.649 1.454 -11.657 1.00 64.19 84 HIS A C 1
ATOM 682 O O . HIS A 1 84 ? 25.431 1.630 -10.716 1.00 64.19 84 HIS A O 1
ATOM 688 N N . MET A 1 85 ? 23.540 2.182 -11.802 1.00 67.56 85 MET A N 1
ATOM 689 C CA . MET A 1 85 ? 23.118 3.160 -10.815 1.00 67.56 85 MET A CA 1
ATOM 690 C C . MET A 1 85 ? 22.753 2.407 -9.542 1.00 67.56 85 MET A C 1
ATOM 692 O O . MET A 1 85 ? 21.716 1.751 -9.446 1.00 67.56 85 MET A O 1
ATOM 696 N N . ARG A 1 86 ? 23.603 2.521 -8.519 1.00 53.31 86 ARG A N 1
ATOM 697 C CA . ARG A 1 86 ? 23.156 2.206 -7.168 1.00 53.31 86 ARG A CA 1
ATOM 698 C C . ARG A 1 86 ? 21.990 3.135 -6.883 1.00 53.31 86 ARG A C 1
ATOM 700 O O . ARG A 1 86 ? 22.137 4.355 -6.971 1.00 53.31 86 ARG A O 1
ATOM 707 N N . ILE A 1 87 ? 20.848 2.557 -6.529 1.00 56.81 87 ILE A N 1
ATOM 708 C CA . ILE A 1 87 ? 19.765 3.298 -5.898 1.00 56.81 87 ILE A CA 1
ATOM 709 C C . ILE A 1 87 ? 20.314 3.729 -4.536 1.00 56.81 87 ILE A C 1
ATOM 711 O O . ILE A 1 87 ? 20.119 3.066 -3.519 1.00 56.81 87 ILE A O 1
ATOM 715 N N . ASN A 1 88 ? 21.060 4.833 -4.523 1.00 44.34 88 ASN A N 1
ATOM 716 C CA . ASN A 1 88 ? 21.354 5.588 -3.322 1.00 44.34 88 ASN A CA 1
ATOM 717 C C . ASN A 1 88 ? 20.043 6.264 -2.946 1.00 44.34 88 ASN A C 1
ATOM 719 O O . ASN A 1 88 ? 19.827 7.445 -3.194 1.00 44.34 88 ASN A O 1
ATOM 723 N N . GLN A 1 89 ? 19.126 5.473 -2.397 1.00 42.22 89 GLN A N 1
ATOM 724 C CA . GLN A 1 89 ? 18.029 6.013 -1.632 1.00 42.22 89 GLN A CA 1
ATOM 725 C C . GLN A 1 89 ? 18.670 6.682 -0.415 1.00 42.22 89 GLN A C 1
ATOM 727 O O . GLN A 1 89 ? 18.893 6.050 0.617 1.00 42.22 89 GLN A O 1
ATOM 732 N N . THR A 1 90 ? 18.958 7.978 -0.528 1.00 40.88 90 THR A N 1
ATOM 733 C CA . THR A 1 90 ? 18.887 8.901 0.602 1.00 40.88 90 THR A CA 1
ATOM 734 C C . THR A 1 90 ? 17.443 8.872 1.090 1.00 40.88 90 THR A C 1
ATOM 736 O O . THR A 1 90 ? 16.645 9.763 0.827 1.00 40.88 90 THR A O 1
ATOM 739 N N . ARG A 1 91 ? 17.073 7.779 1.767 1.00 45.72 91 ARG A N 1
ATOM 740 C CA . ARG A 1 91 ? 15.919 7.755 2.651 1.00 45.72 91 ARG A CA 1
ATOM 741 C C . ARG A 1 91 ? 16.284 8.689 3.790 1.00 45.72 91 ARG A C 1
ATOM 743 O O . ARG A 1 91 ? 16.807 8.256 4.817 1.00 45.72 91 ARG A O 1
ATOM 750 N N . GLU A 1 92 ? 16.007 9.975 3.612 1.00 44.47 92 GLU A N 1
ATOM 751 C CA . GLU A 1 92 ? 15.548 10.738 4.758 1.00 44.47 92 GLU A CA 1
ATOM 752 C C . GLU A 1 92 ? 14.466 9.888 5.423 1.00 44.47 92 GLU A C 1
ATOM 754 O O . GLU A 1 92 ? 13.579 9.347 4.757 1.00 44.47 92 GLU A O 1
ATOM 759 N N . LYS A 1 93 ? 14.630 9.654 6.724 1.00 45.59 93 LYS A N 1
ATOM 760 C CA . LYS A 1 93 ? 13.728 8.861 7.558 1.00 45.59 93 LYS A CA 1
ATOM 761 C C . LYS A 1 93 ? 12.385 9.581 7.719 1.00 45.59 93 LYS A C 1
ATOM 763 O O . LYS A 1 93 ? 11.942 9.825 8.834 1.00 45.59 93 LYS A O 1
ATOM 768 N N . ASN A 1 94 ? 11.705 9.889 6.628 1.00 52.75 94 ASN A N 1
ATOM 769 C CA . ASN A 1 94 ? 10.270 10.044 6.669 1.00 52.75 94 ASN A CA 1
ATOM 770 C C . ASN A 1 94 ? 9.751 8.615 6.736 1.00 52.75 94 ASN A C 1
ATOM 772 O O . ASN A 1 94 ? 9.834 7.861 5.768 1.00 52.75 94 ASN A O 1
ATOM 776 N N . CYS A 1 95 ? 9.365 8.198 7.944 1.00 63.09 95 CYS A N 1
ATOM 777 C CA . CYS A 1 95 ? 8.789 6.892 8.251 1.00 63.09 95 CYS A CA 1
ATOM 778 C C . CYS A 1 95 ? 7.416 6.760 7.580 1.00 63.09 95 CYS A C 1
ATOM 780 O O . CYS A 1 95 ? 6.391 6.687 8.259 1.00 63.09 95 CYS A O 1
ATOM 782 N N . LEU A 1 96 ? 7.420 6.783 6.249 1.00 69.62 96 LEU A N 1
ATOM 783 C CA . LEU A 1 96 ? 6.279 6.541 5.402 1.00 69.62 96 LEU A CA 1
ATOM 784 C C . LEU A 1 96 ? 5.912 5.077 5.545 1.00 69.62 96 LEU A C 1
ATOM 786 O O . LEU A 1 96 ? 6.712 4.177 5.265 1.00 69.62 96 LEU A O 1
ATOM 790 N N . ILE A 1 97 ? 4.708 4.842 6.038 1.00 73.88 97 ILE A N 1
ATOM 791 C CA . ILE A 1 97 ? 4.176 3.508 6.222 1.00 73.88 97 ILE A CA 1
ATOM 792 C C . ILE A 1 97 ? 2.879 3.418 5.438 1.00 73.88 97 ILE A C 1
ATOM 794 O O . ILE A 1 97 ? 1.866 3.993 5.827 1.00 73.88 97 ILE A O 1
ATOM 798 N N . THR A 1 98 ? 2.902 2.623 4.376 1.00 77.62 98 THR A N 1
ATOM 799 C CA . THR A 1 98 ? 1.701 2.224 3.646 1.00 77.62 98 THR A CA 1
ATOM 800 C C . THR A 1 98 ? 1.208 0.878 4.181 1.00 77.62 98 THR A C 1
ATOM 802 O O . THR A 1 98 ? 1.990 -0.042 4.457 1.00 77.62 98 THR A O 1
ATOM 805 N N . GLY A 1 99 ? -0.102 0.743 4.352 1.00 78.94 99 GLY A N 1
ATOM 806 C CA . GLY A 1 99 ? -0.717 -0.512 4.760 1.00 78.94 99 GLY A CA 1
ATOM 807 C C . GLY A 1 99 ? -2.230 -0.490 4.701 1.00 78.94 99 GLY A C 1
ATOM 808 O O . GLY A 1 99 ? -2.854 0.429 4.178 1.00 78.94 99 GLY A O 1
ATOM 809 N N . ILE A 1 100 ? -2.818 -1.561 5.215 1.00 82.50 100 ILE A N 1
ATOM 810 C CA . ILE A 1 100 ? -4.250 -1.803 5.171 1.00 82.50 100 ILE A CA 1
ATOM 811 C C . ILE A 1 100 ? -4.750 -2.027 6.594 1.00 82.50 100 ILE A C 1
ATOM 813 O O . ILE A 1 100 ? -4.317 -2.9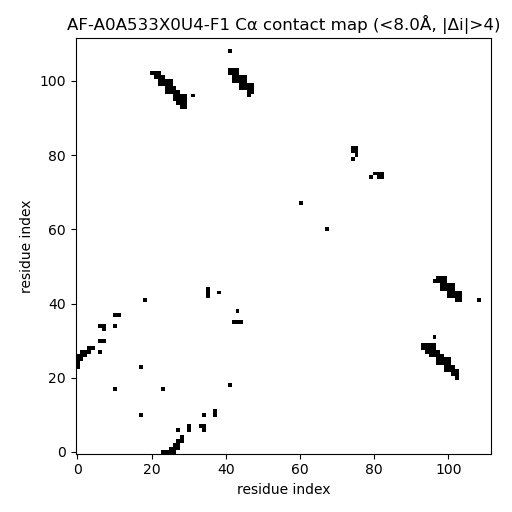46 7.284 1.00 82.50 100 ILE A O 1
ATOM 817 N N . CYS A 1 101 ? -5.704 -1.219 7.022 1.00 80.62 101 CYS A N 1
ATOM 818 C CA . CYS A 1 101 ? -6.482 -1.434 8.230 1.00 80.62 101 CYS A CA 1
ATOM 819 C C . CYS A 1 101 ? -7.664 -2.349 7.904 1.00 80.62 101 CYS A C 1
ATOM 821 O O . CYS A 1 101 ? -8.495 -2.006 7.066 1.00 80.62 101 CYS A O 1
ATOM 823 N N . VAL A 1 102 ? -7.745 -3.508 8.559 1.00 82.00 102 VAL A N 1
ATOM 824 C CA . VAL A 1 102 ? -8.814 -4.499 8.341 1.00 82.00 102 VAL A CA 1
ATOM 825 C C . VAL A 1 102 ? -9.669 -4.609 9.596 1.00 82.00 102 VAL A C 1
ATOM 827 O O . VAL A 1 102 ? -9.134 -4.711 10.706 1.00 82.00 102 VAL A O 1
ATOM 830 N N . LYS A 1 103 ? -10.990 -4.588 9.427 1.00 84.56 103 LYS A N 1
ATOM 831 C CA . LYS A 1 103 ? -11.949 -4.839 10.503 1.00 84.56 103 LYS A CA 1
ATOM 832 C C . LYS A 1 103 ? -11.883 -6.322 10.901 1.00 84.56 103 LYS A C 1
ATOM 834 O O . LYS A 1 103 ? -11.900 -7.176 10.018 1.00 84.56 103 LYS A O 1
ATOM 839 N N . PRO A 1 104 ? -11.747 -6.672 12.190 1.00 76.38 104 PRO A N 1
ATOM 840 C CA . PRO A 1 104 ? -11.700 -8.069 12.601 1.00 76.38 104 PRO A CA 1
ATOM 841 C C . PRO A 1 104 ? -13.051 -8.746 12.327 1.00 76.38 104 PRO A C 1
ATOM 843 O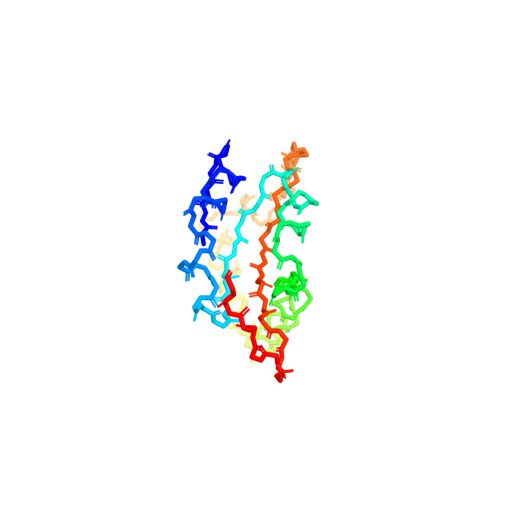 O . PRO A 1 104 ? -14.099 -8.218 12.707 1.00 76.38 104 PRO A O 1
ATOM 846 N N . GLU A 1 105 ? -13.018 -9.910 11.678 1.00 65.31 105 GLU A N 1
ATOM 847 C CA . GLU A 1 105 ? -14.208 -10.718 11.391 1.00 65.31 105 GLU A CA 1
ATOM 848 C C . GLU A 1 105 ? -14.966 -11.043 12.692 1.00 65.31 105 GLU A C 1
ATOM 850 O O . GLU A 1 105 ? -14.366 -11.406 13.705 1.00 65.31 105 GLU A O 1
AT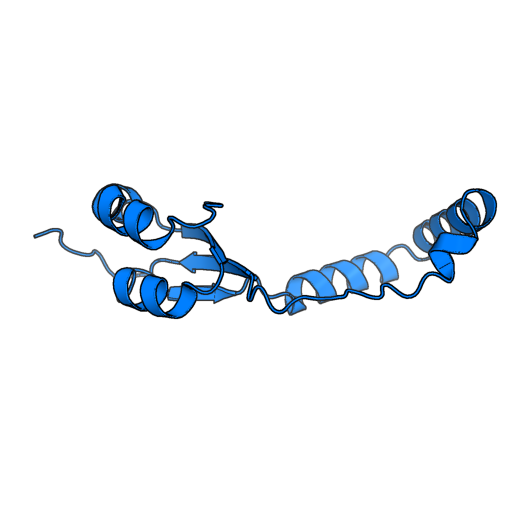OM 855 N N . GLY A 1 106 ? -16.293 -10.873 12.679 1.00 57.16 106 GLY A N 1
ATOM 856 C CA . GLY A 1 106 ? -17.169 -11.241 13.800 1.00 57.16 106 GLY A CA 1
ATOM 857 C C . GLY A 1 106 ? -17.440 -10.160 14.856 1.00 57.16 106 GLY A C 1
ATOM 858 O O . GLY A 1 106 ? -18.083 -10.461 15.859 1.00 57.16 106 GLY A O 1
ATOM 859 N N . ARG A 1 107 ? -17.009 -8.902 14.669 1.00 52.94 107 ARG A N 1
ATOM 860 C CA . ARG A 1 107 ? -17.406 -7.784 15.553 1.00 52.94 107 ARG A CA 1
ATOM 861 C C . ARG A 1 107 ? -18.359 -6.815 14.856 1.00 52.94 107 ARG A C 1
ATOM 863 O O . ARG A 1 107 ? -17.934 -5.841 14.233 1.00 52.94 107 ARG A O 1
ATOM 870 N N . THR A 1 108 ? -19.659 -7.033 15.033 1.00 47.28 108 THR A N 1
ATOM 871 C CA . THR A 1 108 ? -20.674 -5.979 14.917 1.00 47.28 108 THR A CA 1
ATOM 872 C C . THR A 1 108 ? -20.402 -4.957 16.010 1.00 47.28 108 THR A C 1
ATOM 874 O O . THR A 1 108 ? -20.732 -5.148 17.177 1.00 47.28 108 THR A O 1
ATOM 877 N N . VAL A 1 109 ? -19.717 -3.875 15.651 1.00 50.09 109 VAL A N 1
ATOM 878 C CA . VAL A 1 109 ? -19.513 -2.770 16.582 1.00 50.09 109 VAL A CA 1
ATOM 879 C C . VAL A 1 109 ? -20.828 -2.012 16.674 1.00 50.09 109 VAL A C 1
ATOM 881 O O . VAL A 1 109 ? -21.193 -1.290 15.748 1.00 50.09 109 VAL A O 1
ATOM 884 N N . THR A 1 110 ? -21.541 -2.197 17.781 1.00 44.50 110 THR A N 1
ATOM 885 C CA . THR A 1 110 ? -22.676 -1.359 18.157 1.00 44.50 110 THR A CA 1
ATOM 886 C C . THR A 1 110 ? -22.210 0.093 18.199 1.00 44.50 110 THR A C 1
ATOM 888 O O . THR A 1 110 ? -21.276 0.456 18.916 1.00 44.50 110 THR A O 1
ATOM 891 N N . ILE A 1 111 ? -22.823 0.917 17.355 1.00 44.62 111 ILE A N 1
ATOM 892 C CA . ILE A 1 111 ? -22.675 2.366 17.400 1.00 44.62 111 ILE A CA 1
A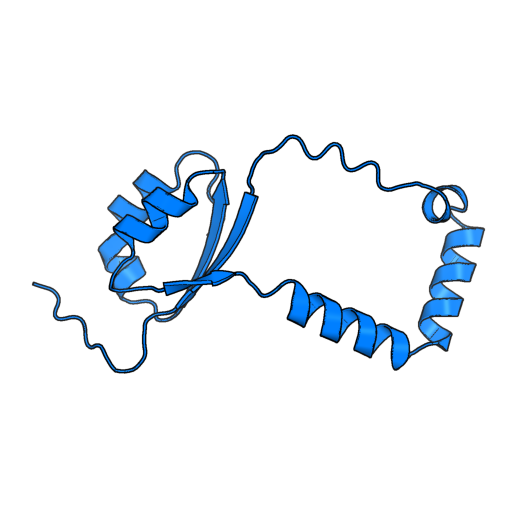TOM 893 C C . ILE A 1 111 ? -23.597 2.824 18.533 1.00 44.62 111 ILE A C 1
ATOM 895 O O . ILE A 1 111 ? -24.813 2.794 18.364 1.00 44.62 111 ILE A O 1
ATOM 899 N N . GLN A 1 112 ? -23.024 3.157 19.690 1.00 36.78 112 GLN A N 1
ATOM 900 C CA . GLN A 1 112 ? -23.666 4.051 20.657 1.00 36.78 112 GLN A CA 1
ATOM 901 C C . GLN A 1 112 ? -23.245 5.484 20.338 1.00 36.78 112 GLN A C 1
ATOM 903 O O . GLN A 1 112 ? -22.054 5.678 19.988 1.00 36.78 112 GLN A O 1
#

Secondary structure (DSSP, 8-state):
-B-SS-HHHHHHHTHHHHHH-SEEEEEEES-HHHHHHHHTTT-EEEE--HHHHHHHHHHHHHH-HHHHHHHHHHHHHH-HHHHH-----------EEEEEEEPPTT------

Radius of gyration: 20.0 Å; Cα contacts (8 Å, |Δi|>4): 96; chains: 1; bounding box: 49×34×46 Å

Nearest PDB structures (foldseek):
  8glv-assembly1_LZ  TM=3.219E-01  e=9.993E+00  Chlamydomonas reinhardtii

Foldseek 3Di:
DEDPPCVLVCCVVCVVVVLPDQKDWYKDFPCVVVSCVSCPPFWDWDAPPVVVVVVVVVVVCVVCVPVVVVVVVVCCVPPVVVVVDDPPPPPPPRVITITMIGGDPPDPDDDD

Mean predicted aligned error: 13.06 Å